Protein AF-A0A532DPQ9-F1 (afdb_monomer_lite)

Secondary structure (DSSP, 8-state):
-HHHHHHHHHHHHTS-TT--HHHHHHHHHHHHHHHHHHHHHHTT----HHHHHHHHHHHHHTTHHHHHHHHH---TTSS--

pLDDT: mean 81.35, std 19.45, range [37.38, 97.5]

Foldseek 3Di:
DVPLVVVLVVVVVPDDPPDDPVVSVVVSVVVVVVVVVVVCVVVVVDDDPVVVVVVVVVCVVPPVVVVVCVVVPPDPCVDDD

Sequence (81 aa):
MAKAKAEALELIKQLPDDVTTGRIMEELFFKQQIEKGLEDV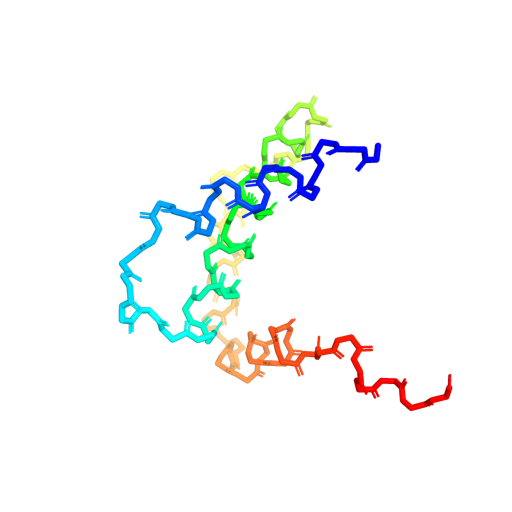AQGRIITHQEMKDRIARWRKSDGARDLLGLIRREPWDLGG

Radius of gyration: 16.46 Å; chains: 1; bounding box: 33×32×42 Å

Structure (mmCIF, N/CA/C/O backbone):
data_AF-A0A532DPQ9-F1
#
_entry.id   AF-A0A532DPQ9-F1
#
loop_
_atom_site.group_PDB
_atom_site.id
_atom_site.type_symbol
_atom_site.label_atom_id
_atom_site.label_alt_id
_atom_site.label_comp_id
_atom_site.label_asym_id
_atom_site.label_entity_id
_atom_site.label_seq_id
_atom_site.pdbx_PDB_ins_code
_atom_site.Cartn_x
_atom_site.Cartn_y
_atom_site.Cartn_z
_atom_site.occupancy
_atom_site.B_iso_or_equiv
_atom_site.auth_seq_id
_atom_site.auth_comp_id
_atom_site.auth_asym_id
_atom_site.auth_atom_id
_atom_site.pdbx_PDB_model_num
ATOM 1 N N . MET A 1 1 ? 6.883 9.156 12.792 1.00 47.59 1 MET A N 1
ATOM 2 C CA . MET A 1 1 ? 6.251 8.007 13.485 1.00 47.59 1 MET A CA 1
ATOM 3 C C . MET A 1 1 ? 4.749 8.177 13.731 1.00 47.59 1 MET A C 1
ATOM 5 O O . MET A 1 1 ? 4.026 7.221 13.500 1.00 47.59 1 MET A O 1
ATOM 9 N N . ALA A 1 2 ? 4.236 9.359 14.107 1.00 55.72 2 ALA A N 1
ATOM 10 C CA . ALA A 1 2 ? 2.788 9.565 14.308 1.00 55.72 2 ALA A CA 1
ATOM 11 C C . ALA A 1 2 ? 1.915 9.389 13.038 1.00 55.72 2 ALA A C 1
ATOM 13 O O . ALA A 1 2 ? 0.732 9.085 13.147 1.00 55.72 2 ALA A O 1
ATOM 14 N N . LYS A 1 3 ? 2.498 9.539 11.839 1.00 81.69 3 LYS A N 1
ATOM 15 C CA . LYS A 1 3 ? 1.767 9.552 10.561 1.00 81.69 3 LYS A CA 1
ATOM 16 C C . LYS A 1 3 ? 1.262 8.172 10.116 1.00 81.69 3 LYS A C 1
ATOM 18 O O . LYS A 1 3 ? 0.087 8.037 9.815 1.00 81.69 3 LYS A O 1
ATOM 23 N N . ALA A 1 4 ? 2.111 7.140 10.155 1.00 86.19 4 ALA A N 1
ATOM 24 C CA . ALA A 1 4 ? 1.764 5.812 9.631 1.00 86.19 4 ALA A CA 1
ATOM 25 C C . ALA A 1 4 ? 0.601 5.159 10.398 1.00 86.19 4 ALA A C 1
ATOM 27 O O . ALA A 1 4 ? -0.342 4.660 9.794 1.00 86.19 4 ALA A O 1
ATOM 28 N N . LYS A 1 5 ? 0.624 5.228 11.737 1.00 90.56 5 LYS A N 1
ATOM 29 C CA . LYS A 1 5 ? -0.474 4.726 12.577 1.00 90.56 5 LYS A CA 1
ATOM 30 C C . LYS A 1 5 ? -1.777 5.495 12.333 1.00 90.56 5 LYS A C 1
ATOM 32 O O . LYS A 1 5 ? -2.834 4.879 12.269 1.00 90.56 5 LYS A O 1
ATOM 37 N N . ALA A 1 6 ? -1.708 6.823 12.217 1.00 94.31 6 ALA A N 1
ATOM 38 C CA . ALA A 1 6 ? -2.886 7.653 11.975 1.00 94.31 6 ALA A CA 1
ATOM 39 C C . ALA A 1 6 ? -3.505 7.386 10.593 1.00 94.31 6 ALA A C 1
ATOM 41 O O . ALA A 1 6 ? -4.715 7.227 10.496 1.00 94.31 6 ALA A O 1
ATOM 42 N N . GLU A 1 7 ? -2.684 7.266 9.548 1.00 92.19 7 GLU A N 1
ATOM 43 C CA . GLU A 1 7 ? -3.136 6.927 8.192 1.00 92.19 7 GLU A CA 1
ATOM 44 C C . GLU A 1 7 ? -3.735 5.521 8.113 1.00 92.19 7 GLU A C 1
ATOM 46 O O . GLU A 1 7 ? -4.758 5.331 7.463 1.00 92.19 7 GLU A O 1
ATOM 51 N N . ALA A 1 8 ? -3.134 4.542 8.796 1.00 93.81 8 ALA A N 1
ATOM 52 C CA . ALA A 1 8 ? -3.687 3.194 8.879 1.00 93.81 8 ALA A CA 1
ATOM 53 C C . ALA A 1 8 ? -5.061 3.198 9.564 1.00 93.81 8 ALA A C 1
ATOM 55 O O . ALA A 1 8 ? -5.998 2.589 9.061 1.00 93.81 8 ALA A O 1
ATOM 56 N N . LEU A 1 9 ? -5.201 3.922 10.680 1.00 96.06 9 LEU A N 1
ATOM 57 C CA . LEU A 1 9 ? -6.486 4.071 11.365 1.00 96.06 9 LEU A CA 1
ATOM 58 C C . LEU A 1 9 ? -7.530 4.757 10.483 1.00 96.06 9 LEU A C 1
ATOM 60 O O . LEU A 1 9 ? -8.680 4.339 10.489 1.00 96.06 9 LEU A O 1
ATOM 64 N N . GLU A 1 10 ? -7.148 5.792 9.738 1.00 96.12 10 GLU A N 1
ATOM 65 C CA . GLU A 1 10 ? -8.078 6.495 8.856 1.00 96.12 10 GLU A CA 1
ATOM 66 C C . GLU A 1 10 ? -8.547 5.614 7.697 1.00 96.12 10 GLU A C 1
ATOM 68 O O . GLU A 1 10 ? -9.738 5.585 7.404 1.00 96.12 10 GLU A O 1
ATOM 73 N N . LEU A 1 11 ? -7.645 4.822 7.112 1.00 95.38 11 LEU A N 1
ATOM 74 C CA . LEU A 1 11 ? -8.010 3.816 6.118 1.00 95.38 11 LEU A CA 1
ATOM 75 C C . LEU A 1 11 ? -8.973 2.777 6.708 1.00 95.38 11 LEU A C 1
ATOM 77 O O . LEU 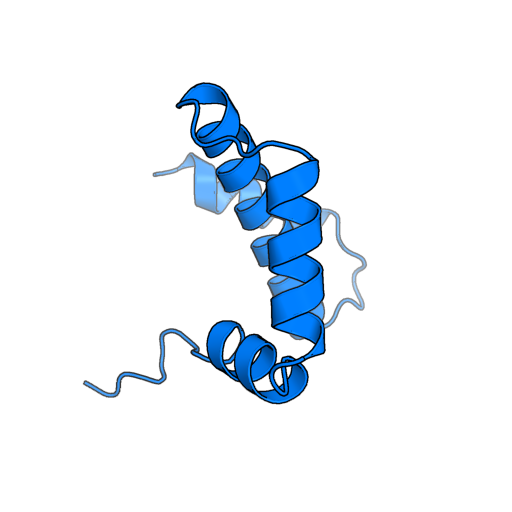A 1 11 ? -10.000 2.494 6.102 1.00 95.38 11 LEU A O 1
ATOM 81 N N . ILE A 1 12 ? -8.688 2.255 7.906 1.00 96.38 12 ILE A N 1
ATOM 82 C CA . ILE A 1 12 ? -9.549 1.262 8.567 1.00 96.38 12 ILE A CA 1
ATOM 83 C C . ILE A 1 12 ? -10.958 1.819 8.809 1.00 96.38 12 ILE A C 1
ATOM 85 O O . ILE A 1 12 ? -11.930 1.115 8.566 1.00 96.38 12 ILE A O 1
ATOM 89 N N . LYS A 1 13 ? -11.087 3.081 9.239 1.00 96.81 13 LYS A N 1
ATOM 90 C CA . LYS A 1 13 ? -12.395 3.724 9.465 1.00 96.81 13 LYS A CA 1
ATOM 91 C C . LYS A 1 13 ? -13.240 3.882 8.198 1.00 96.81 13 LYS A C 1
ATOM 93 O O . LYS A 1 13 ? -14.440 4.096 8.314 1.00 96.81 13 LYS A O 1
ATOM 98 N N . GLN A 1 14 ? -12.625 3.866 7.017 1.00 96.50 14 GLN A N 1
ATOM 99 C CA . GLN A 1 14 ? -13.332 3.983 5.739 1.00 96.50 14 GLN A CA 1
ATOM 100 C C . GLN A 1 14 ? -13.824 2.632 5.204 1.00 96.50 14 GLN A C 1
ATOM 102 O O . GLN A 1 14 ? -14.554 2.603 4.213 1.00 96.50 14 GLN A O 1
ATOM 107 N N . LEU A 1 15 ? -13.425 1.521 5.830 1.00 97.00 15 LEU A N 1
ATOM 108 C CA . LEU A 1 15 ? -13.884 0.189 5.452 1.00 97.00 15 LEU A CA 1
ATOM 109 C C . LEU A 1 15 ? -15.307 -0.074 5.979 1.00 97.00 15 LEU A C 1
ATOM 111 O O . LEU A 1 15 ? -15.710 0.533 6.971 1.00 97.00 15 LEU A O 1
ATOM 115 N N . PRO A 1 16 ? -16.071 -0.981 5.341 1.00 97.50 16 PRO A N 1
ATOM 116 C CA . PRO A 1 16 ? -17.376 -1.409 5.841 1.00 97.50 16 PRO A CA 1
ATOM 117 C C . PRO A 1 16 ? -17.305 -1.999 7.256 1.00 97.50 16 PRO A C 1
ATOM 119 O O . PRO A 1 16 ? -16.326 -2.655 7.604 1.00 97.50 16 PRO A O 1
ATOM 122 N N . ASP A 1 17 ? -18.371 -1.843 8.041 1.00 95.81 17 ASP A N 1
ATOM 123 C CA . ASP A 1 17 ? -18.433 -2.349 9.423 1.00 95.81 17 ASP A CA 1
ATOM 124 C C . ASP A 1 17 ? -18.339 -3.886 9.522 1.00 95.81 17 ASP A C 1
ATOM 126 O O . ASP A 1 17 ? -17.938 -4.422 10.554 1.00 95.81 17 ASP A O 1
ATOM 130 N N . ASP A 1 18 ? -18.700 -4.608 8.457 1.00 96.69 18 ASP A N 1
ATOM 131 C CA . ASP A 1 18 ? -18.656 -6.072 8.362 1.00 96.69 18 ASP A CA 1
ATOM 132 C C . ASP A 1 18 ? -17.343 -6.608 7.761 1.00 96.69 18 ASP A C 1
ATOM 134 O O . ASP A 1 18 ? -17.215 -7.806 7.481 1.00 96.69 18 ASP A O 1
ATOM 138 N N . VAL A 1 19 ? -16.342 -5.741 7.571 1.00 97.06 19 VAL A N 1
ATOM 139 C CA . VAL A 1 19 ? -15.050 -6.126 7.004 1.00 97.06 19 VAL A CA 1
ATOM 140 C C . VAL A 1 19 ? -14.320 -7.128 7.904 1.00 97.06 19 VAL A C 1
ATOM 142 O O . VAL A 1 19 ? -14.202 -6.975 9.120 1.00 97.06 19 VAL A O 1
ATOM 145 N N . THR A 1 20 ? -13.770 -8.177 7.295 1.00 97.38 20 THR A N 1
ATOM 146 C CA . THR A 1 20 ? -12.958 -9.159 8.024 1.00 97.38 20 THR A CA 1
ATOM 147 C C . THR A 1 20 ? -11.556 -8.621 8.296 1.00 97.38 20 THR A C 1
ATOM 149 O O . THR A 1 20 ? -11.009 -7.835 7.519 1.00 97.38 20 THR A O 1
ATOM 152 N N . THR A 1 21 ? -10.902 -9.115 9.350 1.00 94.19 21 THR A N 1
ATOM 153 C CA . THR A 1 21 ? -9.503 -8.761 9.646 1.00 94.19 21 THR A CA 1
ATOM 154 C C . THR A 1 21 ? -8.562 -9.085 8.484 1.00 94.19 21 THR A C 1
ATOM 156 O O . THR A 1 21 ? -7.652 -8.310 8.207 1.00 94.19 21 THR A O 1
ATOM 159 N N . GLY A 1 22 ? -8.807 -10.187 7.762 1.00 93.12 22 GLY A N 1
ATOM 160 C CA . GLY A 1 22 ? -8.043 -10.542 6.562 1.00 93.12 22 GLY A CA 1
ATOM 161 C C . GLY A 1 22 ? -8.108 -9.449 5.498 1.00 93.12 22 GLY A C 1
ATOM 162 O O . GLY A 1 22 ? -7.075 -9.012 4.997 1.00 93.12 22 GLY A O 1
ATOM 163 N N . ARG A 1 23 ? -9.308 -8.921 5.236 1.00 93.62 23 ARG A N 1
ATOM 164 C CA . ARG A 1 23 ? -9.479 -7.836 4.270 1.00 93.62 23 ARG A CA 1
ATOM 165 C C . ARG A 1 23 ? -8.844 -6.526 4.742 1.00 93.62 23 ARG A C 1
ATOM 167 O O . ARG A 1 23 ? -8.230 -5.840 3.935 1.00 93.62 23 ARG A O 1
ATOM 174 N N . ILE A 1 24 ? -8.916 -6.206 6.037 1.00 95.25 24 ILE A N 1
ATOM 175 C CA . ILE A 1 24 ? -8.207 -5.044 6.604 1.00 95.25 24 ILE A CA 1
ATOM 176 C C . ILE A 1 24 ? -6.700 -5.140 6.323 1.00 95.25 24 ILE A C 1
ATOM 178 O O . ILE A 1 24 ? -6.080 -4.164 5.900 1.00 95.25 24 ILE A O 1
ATOM 182 N N . MET A 1 25 ? -6.109 -6.318 6.542 1.00 94.56 25 MET A N 1
ATOM 183 C CA . MET A 1 25 ? -4.688 -6.543 6.279 1.00 94.56 25 MET A CA 1
ATOM 184 C C . MET A 1 25 ? -4.360 -6.392 4.791 1.00 94.56 25 MET A C 1
ATOM 186 O O . MET A 1 25 ? -3.398 -5.702 4.459 1.00 94.56 25 MET A O 1
ATOM 190 N N . GLU A 1 26 ? -5.173 -6.960 3.897 1.00 91.75 26 GLU A N 1
ATOM 191 C CA . GLU A 1 26 ? -5.004 -6.799 2.446 1.00 91.75 26 GLU A CA 1
ATOM 192 C C . GLU A 1 26 ? -4.976 -5.326 2.015 1.00 91.75 26 GLU A C 1
ATOM 194 O O . GLU A 1 26 ? -4.105 -4.938 1.238 1.00 91.75 26 GLU A O 1
ATOM 199 N N . GLU A 1 27 ? -5.879 -4.493 2.537 1.00 94.75 27 GLU A N 1
ATOM 200 C CA . GLU A 1 27 ? -5.938 -3.060 2.210 1.00 94.75 27 GLU A CA 1
ATOM 201 C C . GLU A 1 27 ? -4.698 -2.301 2.705 1.00 94.75 27 GLU A C 1
ATOM 203 O O . GLU A 1 27 ? -4.129 -1.469 1.992 1.00 94.75 27 GLU A O 1
ATOM 208 N N . LEU A 1 28 ? -4.221 -2.622 3.912 1.00 94.44 28 LEU A N 1
ATOM 209 C CA . LEU A 1 28 ? -2.996 -2.038 4.460 1.00 94.44 28 LEU A CA 1
ATOM 210 C C . LEU A 1 28 ? -1.765 -2.431 3.635 1.00 94.44 28 LEU A C 1
ATOM 212 O O . LEU A 1 28 ? -0.929 -1.574 3.328 1.00 94.44 28 LEU A O 1
ATOM 216 N N . PHE A 1 29 ? -1.666 -3.701 3.236 1.00 93.06 29 PHE A N 1
ATOM 217 C CA . PHE A 1 29 ? -0.603 -4.165 2.347 1.00 93.06 29 PHE A CA 1
ATOM 218 C C . PHE A 1 29 ? -0.690 -3.492 0.983 1.00 93.06 29 PHE A C 1
ATOM 220 O O . PHE A 1 29 ? 0.325 -3.033 0.464 1.00 93.06 29 PHE A O 1
ATOM 227 N N . PHE A 1 30 ? -1.888 -3.372 0.416 1.00 92.75 30 PHE A N 1
ATOM 228 C CA . PHE A 1 30 ? -2.082 -2.689 -0.854 1.00 92.75 30 PHE A CA 1
ATOM 229 C C . PHE A 1 30 ? -1.586 -1.238 -0.792 1.00 92.75 30 PHE A C 1
ATOM 231 O O . PHE A 1 30 ? -0.771 -0.843 -1.628 1.00 92.75 30 PHE A O 1
ATOM 238 N N . LYS A 1 31 ? -1.974 -0.473 0.241 1.00 92.38 31 LYS A N 1
ATOM 239 C CA . LYS A 1 31 ? -1.466 0.892 0.466 1.00 92.38 31 LYS A CA 1
ATOM 240 C C . LYS A 1 31 ? 0.064 0.926 0.517 1.00 92.38 31 LYS A C 1
ATOM 242 O O . LYS A 1 31 ? 0.674 1.736 -0.179 1.00 92.38 31 LYS A O 1
ATOM 247 N N . GLN A 1 32 ? 0.684 0.033 1.288 1.00 91.06 32 GLN A N 1
ATOM 248 C CA . GLN A 1 32 ? 2.144 -0.037 1.409 1.00 91.06 32 GLN A CA 1
ATOM 249 C C . GLN A 1 32 ? 2.830 -0.312 0.060 1.00 91.06 32 GLN A C 1
ATOM 251 O O . GLN A 1 32 ? 3.850 0.301 -0.257 1.00 91.06 32 GLN A O 1
ATOM 256 N N . GLN A 1 33 ? 2.272 -1.210 -0.754 1.00 90.50 33 GLN A N 1
ATOM 257 C CA . GLN A 1 33 ? 2.831 -1.544 -2.066 1.00 90.50 33 GLN A CA 1
ATOM 258 C C . GLN A 1 33 ? 2.760 -0.357 -3.038 1.00 90.50 33 GLN A C 1
ATOM 260 O O . GLN A 1 33 ? 3.698 -0.148 -3.809 1.00 90.50 33 GLN A O 1
ATOM 265 N N . ILE A 1 34 ? 1.694 0.449 -2.973 1.00 92.31 34 ILE A N 1
ATOM 266 C CA . ILE A 1 34 ? 1.583 1.692 -3.747 1.00 92.31 34 ILE A CA 1
ATOM 267 C C . ILE A 1 34 ? 2.646 2.703 -3.313 1.00 92.31 34 ILE A C 1
ATOM 269 O O . ILE A 1 34 ? 3.351 3.243 -4.162 1.00 92.31 34 ILE A O 1
ATOM 273 N N . GLU A 1 35 ? 2.806 2.934 -2.009 1.00 92.62 35 GLU A N 1
ATOM 274 C CA . GLU A 1 35 ? 3.811 3.869 -1.481 1.00 92.62 35 GLU A CA 1
ATOM 275 C C . GLU A 1 35 ? 5.227 3.482 -1.897 1.00 92.62 35 GLU A C 1
ATOM 277 O O . GLU A 1 35 ? 5.988 4.322 -2.379 1.00 92.62 35 GLU A O 1
ATOM 282 N N . LYS A 1 36 ? 5.551 2.192 -1.791 1.00 91.06 36 LYS A N 1
ATOM 283 C CA . LYS A 1 36 ? 6.831 1.657 -2.248 1.00 91.06 36 LYS A CA 1
ATOM 284 C C . LYS A 1 36 ? 7.028 1.856 -3.751 1.00 91.06 36 LYS A C 1
ATOM 286 O O . LYS A 1 36 ? 8.104 2.266 -4.170 1.00 91.06 36 LYS A O 1
ATOM 291 N N . GLY A 1 37 ? 5.993 1.618 -4.557 1.00 92.06 37 GLY A N 1
ATOM 292 C CA . GLY A 1 37 ? 6.045 1.862 -5.999 1.00 92.06 37 GLY A CA 1
ATOM 293 C C . GLY A 1 37 ? 6.298 3.334 -6.342 1.00 92.06 37 GLY A C 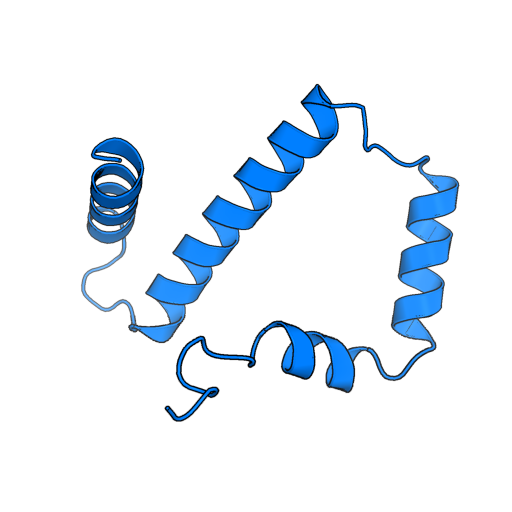1
ATOM 294 O O . GLY A 1 37 ? 7.091 3.633 -7.233 1.00 92.06 37 GLY A O 1
ATOM 295 N N . LEU A 1 38 ? 5.677 4.263 -5.610 1.00 95.44 38 LEU A N 1
ATOM 296 C CA . LEU A 1 38 ? 5.921 5.699 -5.770 1.00 95.44 38 LEU A CA 1
ATOM 297 C C . LEU A 1 38 ? 7.361 6.077 -5.395 1.00 95.44 38 LEU A C 1
ATOM 299 O O . LEU A 1 38 ? 7.996 6.856 -6.107 1.00 95.44 38 LEU A O 1
ATOM 303 N N . GLU A 1 39 ? 7.895 5.506 -4.315 1.00 95.31 39 GLU A N 1
ATOM 304 C CA . GLU A 1 39 ? 9.291 5.708 -3.922 1.00 95.31 39 GLU A CA 1
ATOM 305 C C . GLU A 1 39 ? 10.273 5.131 -4.953 1.00 95.31 39 GLU A C 1
ATOM 307 O O . GLU A 1 39 ? 11.255 5.787 -5.302 1.00 95.31 39 GLU A O 1
ATOM 312 N N . ASP A 1 40 ? 9.992 3.943 -5.495 1.00 95.25 40 ASP A N 1
ATOM 313 C CA . ASP A 1 40 ? 10.790 3.321 -6.554 1.00 95.25 40 ASP A CA 1
ATOM 314 C C . ASP A 1 40 ? 10.865 4.219 -7.796 1.00 95.25 40 ASP A C 1
ATOM 316 O O . ASP A 1 40 ? 11.947 4.409 -8.354 1.00 95.25 40 ASP A O 1
ATOM 320 N N . VAL A 1 41 ? 9.747 4.837 -8.193 1.00 94.94 41 VAL A N 1
ATOM 321 C CA . VAL A 1 41 ? 9.720 5.810 -9.296 1.00 94.94 41 VAL A CA 1
ATOM 322 C C . VAL A 1 41 ? 10.570 7.035 -8.968 1.00 94.94 41 VAL A C 1
ATOM 324 O O . VAL A 1 41 ? 11.408 7.427 -9.780 1.00 94.94 41 VAL A O 1
ATOM 327 N N . ALA A 1 42 ? 10.401 7.617 -7.777 1.00 96.38 42 ALA A N 1
ATOM 328 C CA . ALA A 1 42 ? 11.158 8.794 -7.352 1.00 96.38 42 ALA A CA 1
ATOM 329 C C . ALA A 1 42 ? 12.674 8.534 -7.294 1.00 96.38 42 ALA A C 1
ATOM 331 O O . ALA A 1 42 ? 13.471 9.425 -7.576 1.00 96.38 42 ALA A O 1
ATOM 332 N N . GLN A 1 43 ? 13.072 7.306 -6.957 1.00 96.88 43 GLN A N 1
ATOM 333 C CA . GLN A 1 43 ? 14.470 6.886 -6.843 1.00 96.88 43 GLN A CA 1
ATOM 334 C C . GLN A 1 43 ? 15.014 6.263 -8.143 1.00 96.88 43 GLN A C 1
ATOM 336 O O . GLN A 1 43 ? 16.131 5.749 -8.159 1.00 96.88 43 GLN A O 1
ATOM 341 N N . GLY A 1 44 ? 14.246 6.301 -9.239 1.00 95.81 44 GLY A N 1
ATOM 342 C CA . GLY A 1 44 ? 14.668 5.795 -10.547 1.00 95.81 44 GLY A CA 1
ATOM 343 C C . GLY A 1 44 ? 14.793 4.270 -10.631 1.00 95.81 44 GLY A C 1
ATOM 344 O O . GLY A 1 44 ? 15.349 3.760 -11.603 1.00 95.81 44 GLY A O 1
ATOM 345 N N . ARG A 1 45 ? 14.258 3.518 -9.659 1.00 94.62 45 ARG A N 1
ATOM 346 C CA . ARG A 1 45 ? 14.181 2.046 -9.667 1.00 94.62 45 ARG A CA 1
ATOM 347 C C . ARG A 1 45 ? 13.053 1.548 -10.572 1.00 94.62 45 ARG A C 1
ATOM 349 O O . ARG A 1 45 ? 12.188 0.774 -10.170 1.00 94.62 45 ARG A O 1
ATOM 356 N N . ILE A 1 46 ? 13.069 1.998 -11.816 1.00 93.69 46 ILE A N 1
ATOM 357 C CA . ILE A 1 46 ? 12.102 1.624 -12.843 1.00 93.69 46 ILE A CA 1
ATOM 358 C C . ILE A 1 46 ? 12.720 0.620 -13.812 1.00 93.69 46 ILE A C 1
ATOM 360 O O . ILE A 1 46 ? 13.935 0.557 -13.987 1.00 93.69 46 ILE A O 1
ATOM 364 N N . ILE A 1 47 ? 11.869 -0.173 -14.453 1.00 92.94 47 ILE A N 1
ATOM 365 C CA . ILE A 1 47 ? 12.278 -1.142 -15.471 1.00 92.94 47 ILE A CA 1
ATOM 366 C C . ILE A 1 47 ? 11.592 -0.832 -16.793 1.00 92.94 47 ILE A C 1
ATOM 368 O O . ILE A 1 47 ? 10.525 -0.218 -16.830 1.00 92.94 47 ILE A O 1
ATOM 372 N N . THR A 1 48 ? 12.192 -1.284 -17.890 1.00 95.69 48 THR A N 1
ATOM 373 C CA . THR A 1 48 ? 11.572 -1.146 -19.208 1.00 95.69 48 THR A CA 1
ATOM 374 C C . THR A 1 48 ? 10.355 -2.062 -19.342 1.00 95.69 48 THR A C 1
ATOM 376 O O . THR A 1 48 ? 10.243 -3.097 -18.680 1.00 95.69 48 THR A O 1
ATOM 379 N N . HIS A 1 49 ? 9.457 -1.720 -20.267 1.00 92.75 49 HIS A N 1
ATOM 380 C CA . HIS A 1 49 ? 8.303 -2.560 -20.599 1.00 92.75 49 HIS A CA 1
ATOM 381 C C . HIS A 1 49 ? 8.704 -3.979 -21.022 1.00 92.75 49 HIS A C 1
ATOM 383 O O . HIS A 1 49 ? 8.039 -4.950 -20.666 1.00 92.75 49 HIS A O 1
ATOM 389 N N . GLN A 1 50 ? 9.809 -4.113 -21.764 1.00 95.50 50 GLN A N 1
ATOM 390 C CA . GLN A 1 50 ? 10.304 -5.420 -22.190 1.00 95.50 50 GLN A CA 1
ATOM 391 C C . GLN A 1 50 ? 10.774 -6.250 -20.994 1.00 95.50 50 GLN A C 1
ATOM 393 O O . GLN A 1 50 ? 10.402 -7.414 -20.863 1.00 95.50 50 GLN A 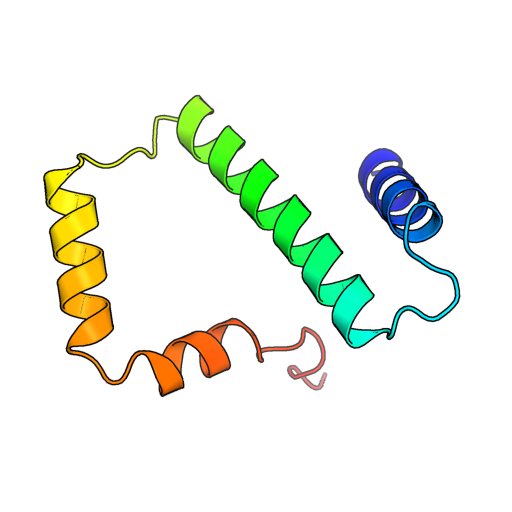O 1
ATOM 398 N N . GLU A 1 51 ? 11.503 -5.633 -20.068 1.00 93.00 51 GLU A N 1
ATOM 399 C CA . GLU A 1 51 ? 11.970 -6.332 -18.878 1.00 93.00 51 GLU A CA 1
ATOM 400 C C . GLU A 1 51 ? 10.817 -6.738 -17.947 1.00 93.00 51 GLU A C 1
ATOM 402 O O . GLU A 1 51 ? 10.837 -7.830 -17.373 1.00 93.00 51 GLU A O 1
ATOM 407 N N . MET A 1 52 ? 9.769 -5.912 -17.851 1.00 93.06 52 MET A N 1
ATOM 408 C CA . MET A 1 52 ? 8.528 -6.273 -17.162 1.00 93.06 52 MET A CA 1
ATOM 409 C C . MET A 1 52 ? 7.881 -7.522 -17.783 1.00 93.06 52 MET A C 1
ATOM 411 O O . MET A 1 52 ? 7.544 -8.464 -17.062 1.00 93.06 52 MET A O 1
ATOM 415 N N . LYS A 1 53 ? 7.750 -7.575 -19.117 1.00 92.62 53 LYS A N 1
ATOM 416 C CA . LYS A 1 53 ? 7.205 -8.750 -19.823 1.00 92.62 53 LYS A CA 1
ATOM 417 C C . LYS A 1 53 ? 8.012 -10.012 -19.538 1.00 92.62 53 LYS A C 1
ATOM 419 O O . LYS A 1 53 ? 7.424 -11.060 -19.267 1.00 92.62 53 LYS A O 1
ATOM 424 N N . ASP A 1 54 ? 9.338 -9.912 -19.549 1.00 92.44 54 ASP A N 1
ATOM 425 C CA . ASP A 1 54 ? 10.215 -11.054 -19.296 1.00 92.44 54 ASP A CA 1
ATOM 426 C C . ASP A 1 54 ? 10.094 -11.551 -17.847 1.00 92.44 54 ASP A C 1
ATOM 428 O O . ASP A 1 54 ? 10.078 -12.762 -17.607 1.00 92.44 54 ASP A O 1
ATOM 432 N N . ARG A 1 55 ? 9.946 -10.640 -16.873 1.00 89.69 55 ARG A N 1
ATOM 433 C CA . ARG A 1 55 ? 9.685 -10.981 -15.461 1.00 89.69 55 ARG A CA 1
ATOM 434 C C . ARG A 1 55 ? 8.360 -11.723 -15.292 1.00 89.69 55 ARG A C 1
ATOM 436 O O . ARG A 1 55 ? 8.348 -12.788 -14.677 1.00 89.69 55 ARG A O 1
ATOM 443 N N . ILE A 1 56 ? 7.277 -11.221 -15.887 1.00 88.25 56 ILE A N 1
ATOM 444 C CA . ILE A 1 56 ? 5.953 -11.868 -15.842 1.00 88.25 56 ILE A CA 1
ATOM 445 C C . ILE A 1 56 ? 6.004 -13.252 -16.502 1.00 88.25 56 ILE A C 1
ATOM 447 O O . ILE A 1 56 ? 5.469 -14.225 -15.969 1.00 88.25 56 ILE A O 1
ATOM 451 N N . ALA A 1 57 ? 6.680 -13.371 -17.647 1.00 89.38 57 ALA A N 1
ATOM 452 C CA . ALA A 1 57 ? 6.822 -14.641 -18.350 1.00 89.38 57 ALA A CA 1
ATOM 453 C C . ALA A 1 57 ? 7.614 -15.677 -17.537 1.00 89.38 57 ALA A C 1
ATOM 455 O O . ALA A 1 57 ? 7.262 -16.856 -17.569 1.00 89.38 57 ALA A O 1
ATOM 456 N N . ARG A 1 58 ? 8.657 -15.257 -16.803 1.00 86.31 58 ARG A N 1
ATOM 457 C CA . ARG A 1 58 ? 9.386 -16.128 -15.866 1.00 86.31 58 ARG A CA 1
ATOM 458 C C . ARG A 1 58 ? 8.505 -16.553 -14.699 1.00 86.31 58 ARG A C 1
ATOM 460 O O . ARG A 1 58 ? 8.424 -17.747 -14.439 1.00 86.31 58 ARG A O 1
ATOM 467 N N . TRP A 1 59 ? 7.798 -15.609 -14.077 1.00 82.81 59 TRP A N 1
ATOM 468 C CA . TRP A 1 59 ? 6.909 -15.885 -12.947 1.00 82.81 59 TRP A CA 1
ATOM 469 C C . TRP A 1 59 ? 5.809 -16.897 -13.296 1.00 82.81 59 TRP A C 1
ATOM 471 O O . TRP A 1 59 ? 5.521 -17.778 -12.495 1.00 82.81 59 TRP A O 1
ATOM 481 N N . ARG A 1 60 ? 5.268 -16.836 -14.521 1.00 81.88 60 ARG A N 1
ATOM 482 C CA . ARG A 1 60 ? 4.298 -17.816 -15.045 1.00 81.88 60 ARG A CA 1
ATOM 483 C C . ARG A 1 60 ? 4.894 -19.213 -15.288 1.00 81.88 60 ARG A C 1
ATOM 485 O O . ARG A 1 60 ? 4.145 -20.180 -15.340 1.00 81.88 60 ARG A O 1
ATOM 492 N N . LYS A 1 61 ? 6.206 -19.313 -15.540 1.00 78.19 61 LYS A N 1
ATOM 493 C CA . LYS A 1 61 ? 6.904 -20.571 -15.878 1.00 78.19 61 LYS A CA 1
ATOM 494 C C . LYS A 1 61 ? 7.448 -21.300 -14.651 1.00 78.19 61 LYS A C 1
ATOM 496 O O . LYS A 1 61 ? 7.473 -22.523 -14.644 1.00 78.19 61 LYS A O 1
ATOM 501 N N . SER A 1 62 ? 7.913 -20.564 -13.648 1.00 69.94 62 SER A N 1
ATOM 502 C CA . SER A 1 62 ? 8.064 -21.087 -12.288 1.00 69.94 62 SER A CA 1
ATOM 503 C C . SER A 1 62 ? 6.665 -21.332 -11.713 1.00 69.94 62 SER A C 1
ATOM 505 O O . SER A 1 62 ? 5.764 -20.584 -12.067 1.00 69.94 62 SER A O 1
ATOM 507 N N . ASP A 1 63 ? 6.447 -22.313 -10.837 1.00 57.53 63 ASP A N 1
ATOM 508 C CA . ASP A 1 63 ? 5.183 -22.498 -10.093 1.00 57.53 63 ASP A CA 1
ATOM 509 C C . ASP A 1 63 ? 4.877 -21.282 -9.175 1.00 57.53 63 ASP A C 1
ATOM 511 O O . ASP A 1 63 ? 4.885 -21.379 -7.948 1.00 57.53 63 ASP A O 1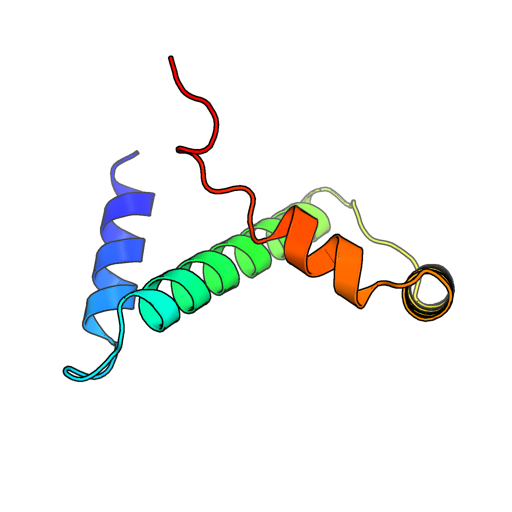
ATOM 515 N N . GLY A 1 64 ? 4.616 -20.102 -9.743 1.00 53.53 64 GLY A N 1
ATOM 516 C CA . GLY A 1 64 ? 4.509 -18.816 -9.051 1.00 53.53 64 GLY A CA 1
ATOM 517 C C . GLY A 1 64 ? 3.368 -18.737 -8.033 1.00 53.53 64 GLY A C 1
ATOM 518 O O . GLY A 1 64 ? 3.355 -17.828 -7.205 1.00 53.53 64 GLY A O 1
ATOM 519 N N . ALA A 1 65 ? 2.452 -19.711 -8.052 1.00 51.69 65 ALA A N 1
ATOM 520 C CA . ALA A 1 65 ? 1.430 -19.911 -7.030 1.00 51.69 65 ALA A CA 1
ATOM 521 C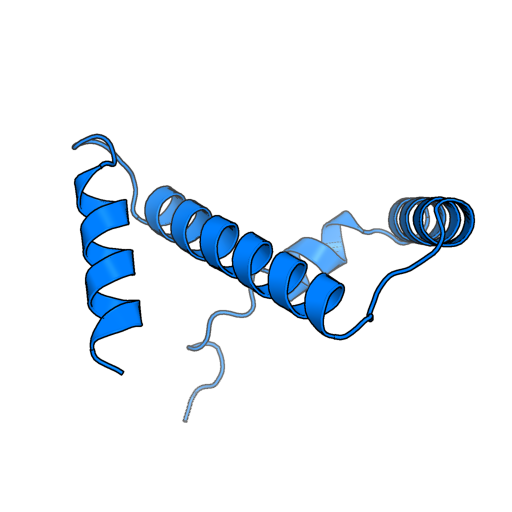 C . ALA A 1 65 ? 2.014 -20.366 -5.677 1.00 51.69 65 ALA A C 1
ATOM 523 O O . ALA A 1 65 ? 1.443 -20.053 -4.636 1.00 51.69 65 ALA A O 1
ATOM 524 N N . ARG A 1 66 ? 3.159 -21.065 -5.665 1.00 50.34 66 ARG A N 1
ATOM 525 C CA . ARG A 1 66 ? 3.827 -21.514 -4.431 1.00 50.34 66 ARG A CA 1
ATOM 526 C C . ARG A 1 66 ? 4.667 -20.394 -3.797 1.00 50.34 66 ARG A C 1
ATOM 528 O O . ARG A 1 66 ? 4.690 -20.276 -2.576 1.00 50.34 66 ARG A O 1
ATOM 535 N N . ASP A 1 67 ? 5.271 -19.531 -4.617 1.00 52.81 67 ASP A N 1
ATOM 536 C CA . ASP A 1 67 ? 6.174 -18.460 -4.161 1.00 52.81 67 ASP A CA 1
ATOM 537 C C . ASP A 1 67 ? 5.459 -17.178 -3.712 1.00 52.81 67 ASP A C 1
ATOM 539 O O . ASP A 1 67 ? 5.886 -16.566 -2.737 1.00 52.81 67 ASP A O 1
ATOM 543 N N . LEU A 1 68 ? 4.349 -16.768 -4.344 1.00 44.25 68 LEU A N 1
ATOM 544 C CA . LEU A 1 68 ? 3.592 -15.605 -3.850 1.00 44.25 68 LEU A CA 1
ATOM 545 C C . LEU A 1 68 ? 2.900 -15.888 -2.513 1.00 44.25 68 LEU A C 1
ATOM 547 O O . LEU A 1 68 ? 2.883 -15.016 -1.649 1.00 44.25 68 LEU A O 1
ATOM 551 N N . LEU A 1 69 ? 2.402 -17.112 -2.303 1.00 47.03 69 LEU A N 1
ATOM 552 C CA . LEU A 1 69 ? 1.946 -17.540 -0.980 1.00 47.03 69 LEU A CA 1
ATOM 553 C C . LEU A 1 69 ? 3.114 -17.588 0.011 1.00 47.03 69 LEU A C 1
ATOM 555 O O . LEU A 1 69 ? 2.927 -17.186 1.146 1.00 47.03 69 LEU A O 1
ATOM 559 N N . GLY A 1 70 ? 4.321 -17.992 -0.394 1.00 48.56 70 GLY A N 1
ATOM 560 C CA . GLY A 1 70 ? 5.505 -17.973 0.477 1.00 48.56 70 GLY A CA 1
ATOM 561 C C . GLY A 1 70 ? 6.026 -16.572 0.835 1.00 48.56 70 GLY A C 1
ATOM 562 O O . GLY A 1 70 ? 6.616 -16.398 1.899 1.00 48.56 70 GLY A O 1
ATOM 563 N N . LEU A 1 71 ? 5.806 -15.575 -0.029 1.00 48.38 71 LEU A N 1
ATOM 564 C CA . LEU A 1 71 ? 6.212 -14.179 0.184 1.00 48.38 71 LEU A CA 1
ATOM 565 C C . LEU A 1 71 ? 5.159 -13.352 0.937 1.00 48.38 71 LEU A C 1
ATOM 567 O O . LEU A 1 71 ? 5.529 -12.419 1.643 1.00 48.38 71 LEU A O 1
ATOM 571 N N . ILE A 1 72 ? 3.873 -13.694 0.805 1.00 51.31 72 ILE A N 1
ATOM 572 C CA . ILE A 1 72 ? 2.759 -13.035 1.511 1.00 51.31 72 ILE A CA 1
ATOM 573 C C . ILE A 1 72 ? 2.465 -13.719 2.861 1.00 51.31 72 ILE A C 1
ATOM 575 O O . ILE A 1 72 ? 2.045 -13.057 3.799 1.00 51.31 72 ILE A O 1
ATOM 579 N N . ARG A 1 73 ? 2.742 -15.024 3.006 1.00 49.34 73 ARG A N 1
ATOM 580 C CA . ARG A 1 73 ? 2.539 -15.822 4.234 1.00 49.34 73 ARG A CA 1
ATOM 581 C C . ARG A 1 73 ? 3.825 -15.997 5.052 1.00 49.34 73 ARG A C 1
ATOM 583 O O . ARG A 1 73 ? 4.059 -17.065 5.609 1.00 49.34 73 ARG A O 1
ATOM 590 N N . ARG A 1 74 ? 4.696 -14.989 5.086 1.00 48.97 74 ARG A N 1
ATOM 591 C CA . ARG A 1 74 ? 5.614 -14.850 6.221 1.00 48.97 74 ARG A CA 1
ATOM 592 C C . ARG A 1 74 ? 5.051 -13.766 7.103 1.00 48.97 74 ARG A C 1
ATOM 594 O O . ARG A 1 74 ? 5.269 -12.581 6.860 1.00 48.97 74 ARG A O 1
ATOM 601 N N . GLU A 1 75 ? 4.296 -14.201 8.092 1.00 47.84 75 GLU A N 1
ATOM 602 C CA . GLU A 1 75 ? 3.778 -13.298 9.093 1.00 47.84 75 GLU A CA 1
ATOM 603 C C . GLU A 1 75 ? 4.947 -12.885 10.007 1.00 47.84 75 GLU A C 1
ATOM 605 O O . GLU A 1 75 ? 5.828 -13.702 10.296 1.00 47.84 75 GLU A O 1
ATOM 610 N N . PRO A 1 76 ? 5.000 -11.637 10.500 1.00 46.41 76 PRO A N 1
ATOM 611 C CA . PRO A 1 76 ? 6.075 -11.180 11.385 1.00 46.41 76 PRO A CA 1
ATOM 612 C C . PRO A 1 76 ? 6.265 -12.026 12.661 1.00 46.41 76 PRO A C 1
ATOM 614 O O . PRO A 1 76 ? 7.318 -11.949 13.286 1.00 46.41 76 PRO A O 1
ATOM 617 N N . TRP A 1 77 ? 5.269 -12.832 13.046 1.00 51.66 77 TRP A N 1
ATOM 618 C CA . TRP A 1 77 ? 5.281 -13.739 14.202 1.00 51.66 77 TRP A CA 1
ATOM 619 C C . TRP A 1 77 ? 5.742 -15.173 13.895 1.00 51.66 77 TRP A C 1
ATOM 621 O O . TRP A 1 77 ? 5.811 -15.993 14.807 1.00 51.66 77 TRP A O 1
ATOM 631 N N . ASP A 1 78 ? 6.129 -15.478 12.653 1.00 54.41 78 ASP A N 1
ATOM 632 C CA . ASP A 1 78 ? 6.762 -16.760 12.295 1.00 54.41 78 ASP A CA 1
ATOM 633 C C . ASP A 1 78 ? 8.234 -16.855 12.752 1.00 54.41 78 ASP A C 1
ATOM 635 O O . ASP A 1 78 ? 8.887 -17.888 12.592 1.00 54.41 78 ASP A O 1
ATOM 639 N N . LEU A 1 79 ? 8.775 -15.785 13.342 1.00 45.88 79 LEU A N 1
ATOM 640 C CA . LEU A 1 79 ? 10.034 -15.797 14.078 1.00 45.88 79 LEU A CA 1
ATOM 641 C C . LEU A 1 79 ? 9.718 -15.876 15.573 1.00 45.88 79 LEU A C 1
ATOM 643 O O . LEU A 1 79 ? 9.579 -14.863 16.251 1.00 45.88 79 LEU A O 1
ATOM 647 N N . GLY A 1 80 ? 9.573 -17.102 16.074 1.00 48.97 80 GLY A N 1
ATOM 648 C CA . GLY A 1 80 ? 9.557 -17.354 17.510 1.00 48.97 80 GLY A CA 1
ATOM 649 C C . GLY A 1 80 ? 10.892 -16.950 18.141 1.00 48.97 80 GLY A C 1
ATOM 650 O O . GLY A 1 80 ? 11.947 -17.412 17.697 1.00 48.97 80 GLY A O 1
ATOM 651 N N . GLY A 1 81 ? 10.817 -16.103 19.171 1.00 37.38 81 GLY A N 1
ATOM 652 C CA . GLY A 1 81 ? 11.932 -15.627 19.992 1.00 37.38 81 GLY A CA 1
ATOM 653 C C . GLY A 1 81 ? 11.596 -14.324 20.696 1.00 37.38 81 GLY A C 1
ATOM 654 O O . GLY A 1 81 ? 11.993 -13.272 20.156 1.00 37.38 81 GLY A O 1
#